Protein AF-A0A649UZ33-F1 (afdb_monomer_lite)

Radius of gyration: 24.78 Å; chains: 1; bounding box: 52×27×61 Å

Organism: NCBI:txid2666322

InterPro domains:
  IPR036724 Cobalamin-binding domain superfamily [SSF52242] (66-109)

Secondary structure (DSSP, 8-state):
-HHHHHHTTS---TT---HHHHHHHHHTT--HHHHHHHHHHHH----PPPPP--SHHHHH--SHHHHHHHHHHHHHHHHHHHHHSS---------TT----HHHHHHHH-

Foldseek 3Di:
DVLCVLLVVDPQPLPDDDVVSVVVCVVVVNDPVSNVVNVCVSNNDDDDDDDADADPVVVPQDDPVSVVVVVVVVVVQVVVCVVPVHGDDDDQDDDDPDPPCPVSSVVVRD

pLDDT: mean 84.5, std 11.86, range [48.91, 97.25]

Sequence (110 aa):
DNANKLLGLLPLPVNSFDLALLTNASRARCSLGEISNALESVWGRHNPSQELVSGAYKGEFTSKDAKTELSNINNLVDGFSKKTGRRPRIMVAKMGQDGHDRGAKVVATG

Structure (mmCIF, N/CA/C/O backbone):
data_AF-A0A649UZ33-F1
#
_entry.id   AF-A0A649UZ33-F1
#
loop_
_atom_site.group_PDB
_atom_site.id
_atom_site.type_symbol
_atom_site.label_atom_id
_atom_site.label_alt_id
_atom_site.label_comp_id
_atom_site.label_asym_id
_atom_site.label_entity_id
_atom_site.label_seq_id
_atom_site.pdbx_PDB_ins_code
_atom_site.Cartn_x
_atom_site.Cartn_y
_atom_site.Cartn_z
_atom_site.occupancy
_atom_site.B_iso_or_equiv
_atom_site.auth_seq_id
_atom_site.auth_comp_id
_atom_site.auth_asym_id
_atom_site.auth_atom_id
_atom_site.pdbx_PDB_model_num
ATOM 1 N N . ASP A 1 1 ? 12.535 -1.997 -27.846 1.00 55.91 1 ASP A N 1
ATOM 2 C CA . ASP A 1 1 ? 12.932 -1.022 -26.814 1.00 55.91 1 ASP A CA 1
ATOM 3 C C . ASP A 1 1 ? 14.309 -0.437 -27.027 1.00 55.91 1 ASP A C 1
ATOM 5 O O . ASP A 1 1 ? 15.307 -1.142 -26.928 1.00 55.91 1 ASP A O 1
ATOM 9 N N . ASN A 1 2 ? 14.362 0.863 -27.322 1.00 61.00 2 ASN A N 1
ATOM 10 C CA . ASN A 1 2 ? 15.612 1.616 -27.453 1.00 61.00 2 ASN A CA 1
ATOM 11 C C . ASN A 1 2 ? 16.380 1.695 -26.123 1.00 61.00 2 ASN A C 1
ATOM 13 O O . ASN A 1 2 ? 17.606 1.623 -26.137 1.00 61.00 2 ASN A O 1
ATOM 17 N N . ALA A 1 3 ? 15.675 1.735 -24.986 1.00 60.12 3 ALA A N 1
ATOM 18 C CA . ALA A 1 3 ? 16.287 1.666 -23.659 1.00 60.12 3 ALA A CA 1
ATOM 19 C C . ALA A 1 3 ? 17.030 0.339 -23.448 1.00 60.12 3 ALA A C 1
ATOM 21 O O . ALA A 1 3 ? 18.201 0.357 -23.096 1.00 60.12 3 ALA A O 1
ATOM 22 N N . ASN A 1 4 ? 16.417 -0.802 -23.784 1.00 61.44 4 ASN A N 1
ATOM 23 C CA . ASN A 1 4 ? 17.084 -2.108 -23.711 1.00 61.44 4 ASN A CA 1
ATOM 24 C C . ASN A 1 4 ? 18.236 -2.250 -24.719 1.00 61.44 4 ASN A C 1
ATOM 26 O O . ASN A 1 4 ? 19.171 -2.990 -24.460 1.00 61.44 4 ASN A O 1
ATOM 30 N N . LYS A 1 5 ? 18.229 -1.533 -25.850 1.00 63.06 5 LYS A N 1
ATOM 31 C CA . LYS A 1 5 ? 19.383 -1.510 -26.771 1.00 63.06 5 LYS A CA 1
ATOM 32 C C . LYS A 1 5 ? 20.554 -0.673 -26.243 1.00 63.06 5 LYS A C 1
ATOM 34 O O . LYS A 1 5 ? 21.699 -1.012 -26.515 1.00 63.06 5 LYS A O 1
ATOM 39 N N . LEU A 1 6 ? 20.273 0.407 -25.5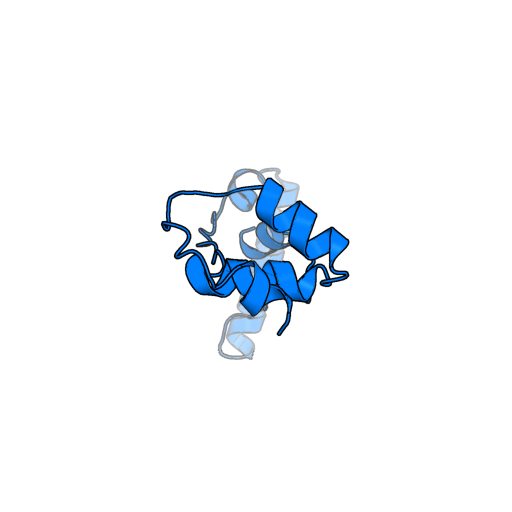11 1.00 62.81 6 LEU A N 1
ATOM 40 C CA . LEU A 1 6 ? 21.288 1.294 -24.927 1.00 62.81 6 LEU A CA 1
ATOM 41 C C . LEU A 1 6 ? 21.810 0.792 -23.575 1.00 62.81 6 LEU A C 1
ATOM 43 O O . LEU A 1 6 ? 22.974 1.010 -23.256 1.00 62.81 6 LEU A O 1
ATOM 47 N N . LEU A 1 7 ? 20.957 0.123 -22.798 1.00 62.56 7 LEU A N 1
ATOM 48 C CA . LEU A 1 7 ? 21.265 -0.415 -21.471 1.00 62.56 7 LEU A CA 1
ATOM 49 C C . LEU A 1 7 ? 21.613 -1.911 -21.509 1.00 62.56 7 LEU A C 1
ATOM 51 O O . LEU A 1 7 ? 22.410 -2.367 -20.703 1.00 62.56 7 LEU A O 1
ATOM 55 N N . GLY A 1 8 ? 21.062 -2.677 -22.455 1.00 55.16 8 GLY A N 1
ATOM 56 C CA . GLY A 1 8 ? 21.184 -4.140 -22.525 1.00 55.16 8 GLY A CA 1
ATOM 57 C C . GLY A 1 8 ? 22.367 -4.679 -23.333 1.00 55.16 8 GLY A C 1
ATOM 58 O O . GLY A 1 8 ? 22.402 -5.875 -23.607 1.00 55.16 8 GLY A O 1
ATOM 59 N N . LEU A 1 9 ? 23.335 -3.839 -23.719 1.00 48.91 9 LEU A N 1
ATOM 60 C CA . LEU A 1 9 ? 24.605 -4.292 -24.319 1.00 48.91 9 LEU A CA 1
ATOM 61 C C . LEU A 1 9 ? 25.764 -4.388 -23.318 1.00 48.91 9 LEU A C 1
ATOM 63 O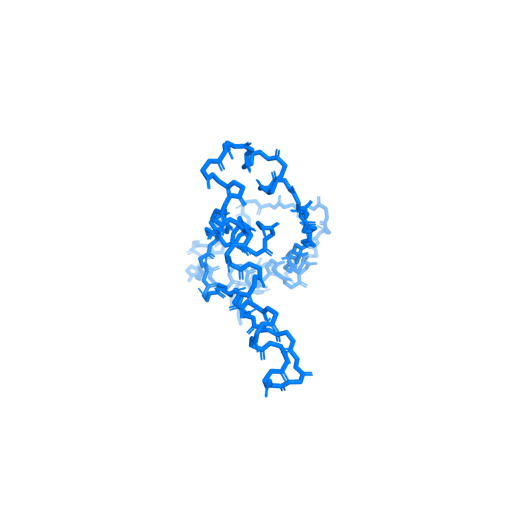 O . LEU A 1 9 ? 26.834 -4.878 -23.671 1.00 48.91 9 LEU A O 1
ATOM 67 N N . LEU A 1 10 ? 25.557 -3.979 -22.069 1.00 51.12 10 LEU A N 1
ATOM 68 C CA . LEU A 1 10 ? 26.491 -4.233 -20.981 1.00 51.12 10 LEU A CA 1
ATOM 69 C C . LEU A 1 10 ? 25.734 -5.029 -19.922 1.00 51.12 10 LEU A C 1
ATOM 71 O O . LEU A 1 10 ? 24.714 -4.537 -19.440 1.00 51.12 10 LEU A O 1
ATOM 75 N N . PRO A 1 11 ? 26.179 -6.245 -19.550 1.00 54.94 11 PRO A N 1
ATOM 76 C CA . PRO A 1 11 ? 25.676 -6.870 -18.343 1.00 54.94 11 PRO A CA 1
ATOM 77 C C . PRO A 1 11 ? 26.096 -5.944 -17.210 1.00 54.94 11 PRO A C 1
ATOM 79 O O . PRO A 1 11 ? 27.257 -5.963 -16.817 1.00 54.94 11 PRO A O 1
ATOM 82 N N . LEU A 1 12 ? 25.201 -5.067 -16.752 1.00 57.28 12 LEU A N 1
ATOM 83 C CA . LEU A 1 12 ? 25.451 -4.282 -15.556 1.00 57.28 12 LEU A CA 1
ATOM 84 C C . LEU A 1 12 ? 25.620 -5.305 -14.433 1.00 57.28 12 LEU A C 1
ATOM 86 O O . LEU A 1 12 ? 24.666 -6.042 -14.159 1.00 57.28 12 LEU A O 1
ATOM 90 N N . PRO A 1 13 ? 26.813 -5.435 -13.818 1.00 61.66 13 PRO A N 1
ATOM 91 C CA . PRO A 1 13 ? 26.915 -6.258 -12.635 1.00 61.66 13 PRO A CA 1
ATOM 92 C C . PRO A 1 13 ? 25.856 -5.796 -11.640 1.00 61.66 13 PRO A C 1
ATOM 94 O O . PRO A 1 13 ? 25.622 -4.597 -11.480 1.00 61.66 13 PRO A O 1
ATOM 97 N N . VAL A 1 14 ? 25.250 -6.751 -10.937 1.00 61.94 14 VAL A N 1
ATOM 98 C CA . VAL A 1 14 ? 24.201 -6.497 -9.932 1.00 61.94 14 VAL A CA 1
ATOM 99 C C . VAL A 1 14 ? 24.632 -5.438 -8.900 1.00 61.94 14 VAL A C 1
ATOM 101 O O . VAL A 1 14 ? 23.793 -4.784 -8.291 1.00 61.94 14 VAL A O 1
ATOM 104 N N . ASN A 1 15 ? 25.946 -5.220 -8.765 1.00 62.66 15 ASN A N 1
ATOM 105 C CA . ASN A 1 15 ? 26.585 -4.304 -7.827 1.00 62.66 15 ASN A CA 1
ATOM 106 C C . ASN A 1 15 ? 27.117 -2.999 -8.458 1.00 62.66 15 ASN A C 1
ATOM 108 O O . ASN A 1 15 ? 27.893 -2.301 -7.808 1.00 62.66 15 ASN A O 1
ATOM 112 N N . SER A 1 16 ? 26.767 -2.655 -9.703 1.00 68.44 16 SER A N 1
ATOM 113 C CA . SER A 1 16 ? 27.228 -1.412 -10.343 1.00 68.44 16 SER A CA 1
ATOM 114 C C . SER A 1 16 ? 26.089 -0.613 -10.969 1.00 68.44 16 SER A C 1
ATOM 116 O O . SER A 1 16 ? 25.307 -1.147 -11.753 1.00 68.44 16 SER A O 1
ATOM 118 N N . PHE A 1 17 ? 26.051 0.684 -10.674 1.00 79.38 17 PHE A N 1
ATOM 119 C CA . PHE A 1 17 ? 25.112 1.652 -11.233 1.00 79.38 17 PHE A CA 1
ATOM 120 C C . PHE A 1 17 ? 25.898 2.760 -11.940 1.00 79.38 17 PHE A C 1
ATOM 122 O O . PHE A 1 17 ? 26.787 3.354 -11.332 1.00 79.38 17 PHE A O 1
ATOM 129 N N . ASP A 1 18 ? 25.570 3.048 -13.202 1.00 83.06 18 ASP A N 1
ATOM 130 C CA . ASP A 1 18 ? 26.238 4.090 -13.989 1.00 83.06 18 ASP A CA 1
ATOM 131 C C . ASP A 1 18 ? 25.237 5.141 -14.494 1.00 83.06 18 ASP A C 1
ATOM 133 O O . ASP A 1 18 ? 24.388 4.887 -15.353 1.00 83.06 18 ASP A O 1
ATOM 137 N N . LEU A 1 19 ? 25.368 6.360 -13.970 1.00 87.44 19 LEU A N 1
ATOM 138 C CA . LEU A 1 19 ? 24.536 7.504 -14.335 1.00 87.44 19 LEU A CA 1
ATOM 139 C C . LEU A 1 19 ? 24.791 7.988 -15.776 1.00 87.44 19 LEU A C 1
ATOM 141 O O . LEU A 1 19 ? 23.894 8.564 -16.404 1.00 87.44 19 LEU A O 1
ATOM 145 N N . ALA A 1 20 ? 25.986 7.753 -16.329 1.00 87.44 20 ALA A N 1
ATOM 146 C CA . ALA A 1 20 ? 26.321 8.150 -17.694 1.00 87.44 20 ALA A CA 1
ATOM 147 C C . ALA A 1 20 ? 25.456 7.401 -18.721 1.00 87.44 20 ALA A C 1
ATOM 149 O O . ALA A 1 20 ? 24.954 8.009 -19.674 1.00 87.44 20 ALA A O 1
ATOM 150 N N . LEU A 1 21 ? 25.189 6.112 -18.485 1.00 85.50 21 LEU A N 1
ATOM 151 C CA . LEU A 1 21 ? 24.281 5.308 -19.307 1.00 85.50 21 LEU A CA 1
ATOM 152 C C . LEU A 1 21 ? 22.842 5.840 -19.266 1.00 85.50 21 LEU A C 1
ATOM 154 O O . LEU A 1 21 ? 22.205 5.976 -20.314 1.00 85.50 21 LEU A O 1
ATOM 158 N N . LEU A 1 22 ? 22.348 6.234 -18.089 1.00 88.38 22 LEU A N 1
ATOM 159 C CA . LEU A 1 22 ? 21.007 6.820 -17.944 1.00 88.38 22 LEU A CA 1
ATOM 160 C C . LEU A 1 22 ? 20.887 8.173 -18.658 1.00 88.38 22 LEU A C 1
ATOM 162 O O . LEU A 1 22 ? 19.867 8.472 -19.287 1.00 88.38 22 LEU A O 1
ATOM 166 N N . THR A 1 23 ? 21.950 8.978 -18.612 1.00 90.62 23 THR A N 1
ATOM 167 C CA . THR A 1 23 ? 22.021 10.267 -19.314 1.00 90.62 23 THR A CA 1
ATOM 168 C C . THR A 1 23 ? 21.979 10.070 -20.831 1.00 90.62 23 THR A C 1
ATOM 170 O O . THR A 1 23 ? 21.276 10.797 -21.536 1.00 90.62 23 THR A O 1
ATOM 173 N N . ASN A 1 24 ? 22.675 9.052 -21.348 1.00 90.25 24 ASN A N 1
ATOM 174 C CA . ASN A 1 24 ? 22.633 8.695 -22.767 1.00 90.25 24 ASN A CA 1
ATOM 175 C C . ASN A 1 24 ? 21.251 8.180 -23.195 1.00 90.25 24 ASN A C 1
ATOM 177 O O . ASN A 1 24 ? 20.748 8.608 -24.234 1.00 90.25 24 ASN A O 1
ATOM 181 N N . ALA A 1 25 ? 20.600 7.342 -22.382 1.00 89.25 25 ALA A N 1
ATOM 182 C CA . ALA A 1 25 ? 19.231 6.882 -22.631 1.00 89.25 25 ALA A CA 1
ATOM 183 C C . ALA A 1 25 ? 18.230 8.052 -22.670 1.00 89.25 25 ALA A C 1
ATOM 185 O O . ALA A 1 25 ? 17.398 8.141 -23.576 1.00 89.25 25 ALA A O 1
ATOM 186 N N . SER A 1 26 ? 18.378 9.007 -21.749 1.00 92.12 26 SER A N 1
ATOM 187 C CA . SER A 1 26 ? 17.571 10.232 -21.706 1.00 92.12 26 SER A CA 1
ATOM 188 C C . SER A 1 26 ? 17.805 11.111 -22.942 1.00 92.12 26 SER A C 1
ATOM 190 O O . SER A 1 26 ? 16.852 11.602 -23.551 1.00 92.12 26 SER A O 1
ATOM 192 N N . ARG A 1 27 ? 19.067 11.266 -23.381 1.00 93.25 27 ARG A N 1
ATOM 193 C CA . ARG A 1 27 ? 19.422 11.987 -24.621 1.00 93.25 27 ARG A CA 1
ATOM 194 C C . ARG A 1 27 ? 18.822 11.318 -25.859 1.00 93.25 27 ARG A C 1
ATOM 196 O O . ARG A 1 27 ? 18.380 12.013 -26.770 1.00 93.25 27 ARG A O 1
ATOM 203 N N . ALA A 1 28 ? 18.739 9.991 -25.860 1.00 94.06 28 ALA A N 1
ATOM 204 C CA . ALA A 1 28 ? 18.069 9.201 -26.889 1.00 94.06 28 ALA A CA 1
ATOM 205 C C . ALA A 1 28 ? 16.528 9.203 -26.779 1.00 94.06 28 ALA A C 1
ATOM 207 O O . ALA A 1 28 ? 15.874 8.410 -27.451 1.00 94.06 28 ALA A O 1
ATOM 208 N N . ARG A 1 29 ? 15.944 10.095 -25.960 1.00 93.31 29 ARG A N 1
ATOM 209 C CA . ARG A 1 29 ? 14.494 10.263 -25.758 1.00 93.31 29 ARG A CA 1
ATOM 210 C C . ARG A 1 29 ? 13.785 9.037 -25.171 1.00 93.31 29 ARG A C 1
ATOM 212 O O . ARG A 1 29 ? 12.576 8.913 -25.340 1.00 93.31 29 ARG A O 1
ATOM 219 N N . CYS A 1 30 ? 14.500 8.168 -24.454 1.00 93.06 30 CYS A N 1
ATOM 220 C CA . CYS A 1 30 ? 13.843 7.142 -23.643 1.00 93.06 30 CYS A CA 1
ATOM 221 C C . CYS A 1 30 ? 13.074 7.814 -22.495 1.00 93.06 30 CYS A C 1
ATOM 223 O O . CYS A 1 30 ? 13.567 8.752 -21.864 1.00 93.06 30 CYS A O 1
ATOM 225 N N . SER A 1 31 ? 11.862 7.340 -22.231 1.00 94.50 31 SER A N 1
ATOM 226 C CA . SER A 1 31 ? 11.023 7.794 -21.126 1.00 94.50 31 SER A CA 1
ATOM 227 C C . SER A 1 31 ? 11.546 7.302 -19.776 1.00 94.50 31 SER A C 1
ATOM 229 O O . SER A 1 31 ? 12.284 6.318 -19.687 1.00 94.50 31 SER A O 1
ATOM 231 N N . LEU A 1 32 ? 11.098 7.953 -18.698 1.00 93.81 32 LEU A N 1
ATOM 232 C CA . LEU A 1 32 ? 11.397 7.515 -17.333 1.00 93.81 32 LEU A CA 1
ATOM 233 C C . LEU A 1 32 ? 10.966 6.059 -17.102 1.00 93.81 32 LEU A C 1
ATOM 235 O O . LEU A 1 32 ? 11.724 5.291 -16.527 1.00 93.81 32 LEU A O 1
ATOM 239 N N . GLY A 1 33 ? 9.789 5.669 -17.602 1.00 92.62 33 GLY A N 1
ATOM 240 C CA . GLY A 1 33 ? 9.275 4.307 -17.461 1.00 92.62 33 GLY A CA 1
ATOM 241 C C . GLY A 1 33 ? 10.138 3.263 -18.169 1.00 92.62 33 GLY A C 1
ATOM 242 O O . GLY A 1 33 ? 10.437 2.232 -17.583 1.00 92.62 33 GLY A O 1
ATOM 243 N N . GLU A 1 34 ? 10.597 3.533 -19.394 1.00 91.06 34 GLU A N 1
ATOM 244 C CA . GLU A 1 34 ? 11.477 2.607 -20.125 1.00 91.06 34 GLU A CA 1
ATOM 245 C C . GLU A 1 34 ? 12.830 2.432 -19.430 1.00 91.06 34 GLU A C 1
ATOM 247 O O . GLU A 1 34 ? 13.332 1.314 -19.327 1.00 91.06 34 GLU A O 1
ATOM 252 N N . ILE A 1 35 ? 13.401 3.529 -18.923 1.00 91.19 35 ILE A N 1
ATOM 253 C CA . ILE A 1 35 ? 14.656 3.491 -18.171 1.00 91.19 35 ILE A CA 1
ATOM 254 C C . ILE A 1 35 ? 14.454 2.716 -16.861 1.00 91.19 35 ILE A C 1
ATOM 256 O O . ILE A 1 35 ? 15.216 1.797 -16.579 1.00 91.19 35 ILE A O 1
ATOM 260 N N . SER A 1 36 ? 13.410 3.027 -16.086 1.00 91.50 36 SER A N 1
ATOM 261 C CA . SER A 1 36 ? 13.098 2.324 -14.836 1.00 91.50 36 SER A CA 1
ATOM 262 C C . SER A 1 36 ? 12.826 0.833 -15.049 1.00 91.50 36 SER A C 1
ATOM 264 O O . SER A 1 36 ? 13.339 0.024 -14.283 1.00 91.50 36 SER A O 1
ATOM 266 N N . ASN A 1 37 ? 12.093 0.454 -16.099 1.00 89.62 37 ASN A N 1
ATOM 267 C CA . ASN A 1 37 ? 11.800 -0.948 -16.414 1.00 89.62 37 ASN A CA 1
ATOM 268 C C . ASN A 1 37 ? 13.066 -1.733 -16.793 1.00 89.62 37 ASN A C 1
ATOM 270 O O . ASN A 1 37 ? 13.214 -2.891 -16.405 1.00 89.62 37 ASN A O 1
ATOM 274 N N . ALA A 1 38 ? 13.995 -1.111 -17.525 1.00 88.12 38 ALA A N 1
ATOM 275 C CA . ALA A 1 38 ? 15.271 -1.739 -17.858 1.00 88.12 38 ALA A CA 1
ATOM 276 C C . ALA A 1 38 ? 16.101 -2.028 -16.594 1.00 88.12 38 ALA A C 1
ATOM 278 O O . ALA A 1 38 ? 16.643 -3.122 -16.452 1.00 88.12 38 ALA A O 1
ATOM 279 N N . LEU A 1 39 ? 16.139 -1.090 -15.642 1.00 88.00 39 LEU A N 1
ATOM 280 C CA . LEU A 1 39 ? 16.802 -1.282 -14.346 1.00 88.00 39 LEU A CA 1
ATOM 281 C C . LEU A 1 39 ? 16.085 -2.338 -13.481 1.00 88.00 39 LEU A C 1
ATOM 283 O O . LEU A 1 39 ? 16.728 -3.186 -12.862 1.00 88.00 39 LEU A O 1
ATOM 287 N N . GLU A 1 40 ? 14.751 -2.331 -13.482 1.00 88.44 40 GLU A N 1
ATOM 288 C CA . GLU A 1 40 ? 13.920 -3.312 -12.776 1.00 88.44 40 GLU A CA 1
ATOM 289 C C . GLU A 1 40 ? 14.174 -4.749 -13.257 1.00 88.44 40 GLU A C 1
ATOM 291 O O . GLU A 1 40 ? 14.123 -5.672 -12.449 1.00 88.44 40 GLU A O 1
ATOM 296 N N . SER A 1 41 ? 14.517 -4.956 -14.532 1.00 86.06 41 SER A N 1
ATOM 297 C CA . SER A 1 41 ? 14.816 -6.296 -15.062 1.00 86.06 41 SER A CA 1
ATOM 298 C C . SER A 1 41 ? 16.044 -6.968 -14.426 1.00 86.06 41 SER A C 1
ATOM 300 O O . SER A 1 41 ? 16.133 -8.194 -14.430 1.00 86.06 41 SER A O 1
ATOM 302 N N . VAL A 1 42 ? 16.968 -6.181 -13.859 1.00 85.62 42 VAL A N 1
ATOM 303 C CA . VAL A 1 42 ? 18.199 -6.672 -13.218 1.00 85.62 42 VAL A CA 1
ATOM 304 C C . VAL A 1 42 ? 18.065 -6.703 -11.694 1.00 85.62 42 VAL A C 1
ATOM 306 O O . VAL A 1 42 ? 18.479 -7.676 -11.067 1.00 85.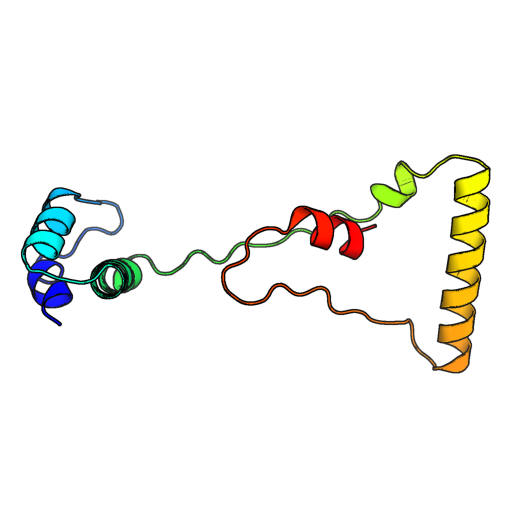62 42 VAL A O 1
ATOM 309 N N . TRP A 1 43 ? 17.483 -5.661 -11.087 1.00 87.00 43 TRP A N 1
ATOM 310 C CA . TRP A 1 43 ? 17.411 -5.521 -9.622 1.00 87.00 43 TRP A CA 1
ATOM 311 C C . TRP A 1 43 ? 16.064 -5.906 -8.999 1.00 87.00 43 TRP A C 1
ATOM 313 O O . TRP A 1 43 ? 15.998 -6.160 -7.796 1.00 87.00 43 TRP A O 1
ATOM 323 N N . GLY A 1 44 ? 14.990 -5.948 -9.786 1.00 89.06 44 GLY A N 1
ATOM 324 C CA . GLY A 1 44 ? 13.624 -6.119 -9.295 1.00 89.06 44 GLY A CA 1
ATOM 325 C C . GLY A 1 44 ? 13.083 -4.901 -8.534 1.00 89.06 44 GLY A C 1
ATOM 326 O O . GLY A 1 44 ? 13.693 -3.830 -8.493 1.00 89.06 44 GLY A O 1
ATOM 327 N N . ARG A 1 45 ? 11.904 -5.064 -7.916 1.00 92.38 45 ARG A N 1
ATOM 328 C CA . ARG A 1 45 ? 11.291 -4.062 -7.027 1.00 92.38 45 ARG A CA 1
ATOM 329 C C . ARG A 1 45 ? 11.414 -4.478 -5.573 1.00 92.38 45 ARG A C 1
ATOM 331 O O . ARG A 1 45 ? 11.146 -5.624 -5.219 1.00 92.38 45 ARG A O 1
ATOM 338 N N . HIS A 1 46 ? 11.742 -3.514 -4.719 1.00 92.88 46 HIS A N 1
ATOM 339 C CA . HIS A 1 46 ? 11.716 -3.734 -3.283 1.00 92.88 46 HIS A CA 1
ATOM 340 C C . HIS A 1 46 ? 10.280 -3.983 -2.800 1.00 92.88 46 HIS A C 1
ATOM 342 O O . HIS A 1 46 ? 9.385 -3.181 -3.066 1.00 92.88 46 HIS A O 1
ATOM 348 N N . ASN A 1 47 ? 10.083 -5.076 -2.061 1.00 88.00 47 ASN A N 1
ATOM 349 C CA . ASN A 1 47 ? 8.840 -5.368 -1.361 1.00 88.00 47 ASN A CA 1
ATOM 350 C C . ASN A 1 47 ? 9.081 -5.260 0.156 1.00 88.00 47 ASN A C 1
ATOM 352 O O . ASN A 1 47 ? 9.787 -6.110 0.707 1.00 88.00 47 ASN A O 1
ATOM 356 N N . PRO A 1 48 ? 8.551 -4.229 0.834 1.00 86.12 48 PRO A N 1
ATOM 357 C CA . PRO A 1 48 ? 8.810 -4.019 2.252 1.00 86.12 48 PRO A CA 1
ATOM 358 C C . PRO A 1 48 ? 8.085 -5.060 3.117 1.00 86.12 48 PRO A C 1
ATOM 360 O O . PRO A 1 48 ? 6.879 -5.266 2.986 1.00 86.12 48 PRO A O 1
ATOM 363 N N . SER A 1 49 ? 8.801 -5.677 4.060 1.00 83.69 49 SER A N 1
ATOM 364 C CA . SER A 1 49 ? 8.187 -6.456 5.140 1.00 83.69 49 SER A CA 1
ATOM 365 C C . SER A 1 49 ? 7.585 -5.511 6.181 1.00 83.69 49 SER A C 1
ATOM 367 O O . SER A 1 49 ? 8.277 -4.619 6.673 1.00 83.69 49 SER A O 1
ATOM 369 N N . GLN A 1 50 ? 6.310 -5.691 6.533 1.00 78.81 50 GLN A N 1
ATOM 370 C CA . GLN A 1 50 ? 5.653 -4.868 7.551 1.00 78.81 50 GLN A CA 1
ATOM 371 C C . GLN A 1 50 ? 5.548 -5.615 8.881 1.00 78.81 50 GLN A C 1
ATOM 373 O O . GLN A 1 50 ? 4.901 -6.657 8.958 1.00 78.81 50 GLN A O 1
ATOM 378 N N . GLU A 1 51 ? 6.141 -5.052 9.933 1.00 79.50 51 GLU A N 1
ATOM 379 C CA . GLU A 1 51 ? 5.915 -5.473 11.317 1.00 79.50 51 GLU A CA 1
ATOM 380 C C . GLU A 1 51 ? 4.857 -4.568 11.963 1.00 79.50 51 GLU A C 1
ATOM 382 O O . GLU A 1 51 ? 4.938 -3.339 11.895 1.00 79.50 51 GLU A O 1
ATOM 387 N N . LEU A 1 52 ? 3.833 -5.173 12.570 1.00 76.19 52 LEU A N 1
ATOM 388 C CA . LEU A 1 52 ? 2.742 -4.454 13.229 1.00 76.19 52 LEU A CA 1
ATOM 389 C C . LEU A 1 52 ? 3.047 -4.299 14.724 1.00 76.19 52 LEU A C 1
ATOM 391 O O . LEU A 1 52 ? 3.163 -5.285 15.450 1.00 76.19 52 LEU A O 1
ATOM 395 N N . VAL A 1 53 ? 3.131 -3.054 15.198 1.00 77.19 53 VAL A N 1
ATOM 396 C CA . VAL A 1 53 ? 3.362 -2.733 16.616 1.00 77.19 53 VAL A CA 1
ATOM 397 C C . VAL A 1 53 ? 2.039 -2.725 17.376 1.00 77.19 53 VAL A C 1
ATOM 399 O O . VAL A 1 53 ? 1.332 -1.726 17.350 1.00 77.19 53 VAL A O 1
ATOM 402 N N . SER A 1 54 ? 1.702 -3.809 18.074 1.00 78.25 54 SER A N 1
ATOM 403 C CA . SER A 1 54 ? 0.444 -3.923 18.829 1.00 78.25 54 SER A CA 1
ATOM 404 C C . SER A 1 54 ? 0.518 -3.288 20.222 1.00 78.25 54 SER A C 1
ATOM 406 O O . SER A 1 54 ? 1.477 -3.499 20.960 1.00 78.25 54 SER A O 1
ATOM 408 N N . GLY A 1 55 ? -0.550 -2.598 20.635 1.00 77.25 55 GLY A N 1
ATOM 409 C CA . GLY A 1 55 ? -0.800 -2.252 22.042 1.00 77.25 55 GLY A CA 1
ATOM 410 C C . GLY A 1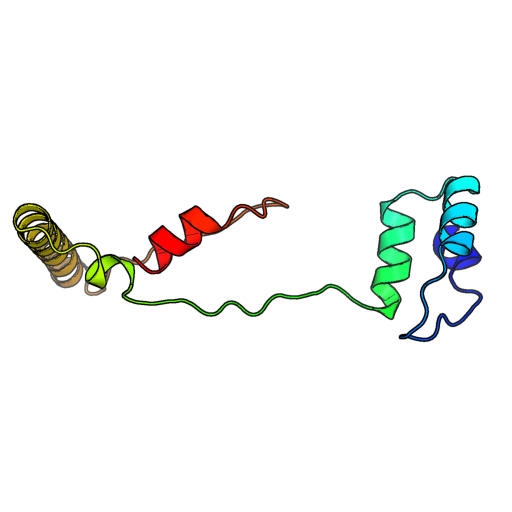 55 ? -0.132 -0.975 22.557 1.00 77.25 55 GLY A C 1
ATOM 411 O O . GLY A 1 55 ? -0.409 -0.577 23.688 1.00 77.25 55 GLY A O 1
ATOM 412 N N . ALA A 1 56 ? 0.676 -0.297 21.737 1.00 82.44 56 ALA A N 1
ATOM 413 C CA . ALA A 1 56 ? 1.286 0.984 22.097 1.00 82.44 56 ALA A CA 1
ATOM 414 C C . ALA A 1 56 ? 0.228 2.062 22.399 1.00 82.44 56 ALA A C 1
ATOM 416 O O . ALA A 1 56 ? 0.328 2.767 23.398 1.00 82.44 56 ALA A O 1
ATOM 417 N N . TYR A 1 57 ? -0.834 2.140 21.590 1.00 85.12 57 TYR A N 1
ATOM 418 C CA . TYR A 1 57 ? -1.908 3.117 21.790 1.00 85.12 57 TYR A CA 1
ATOM 419 C C . TYR A 1 57 ? -2.661 2.883 23.104 1.00 85.12 57 TYR A C 1
ATOM 421 O O . TYR A 1 57 ? -2.774 3.794 23.920 1.00 85.12 57 TYR A O 1
ATOM 429 N N . LYS A 1 58 ? -3.094 1.642 23.369 1.00 81.50 58 LYS A N 1
ATOM 430 C CA . LYS A 1 58 ? -3.722 1.266 24.646 1.00 81.50 58 LYS A CA 1
ATOM 431 C C . LYS A 1 58 ? -2.818 1.537 25.856 1.00 81.50 58 LYS A C 1
ATOM 433 O O . LYS A 1 58 ? -3.329 1.869 26.923 1.00 81.50 58 LYS A O 1
ATOM 438 N N . GLY A 1 59 ? -1.503 1.362 25.705 1.00 81.06 59 GLY A N 1
ATOM 439 C CA . GLY A 1 59 ? -0.515 1.621 26.754 1.00 81.06 59 GLY A CA 1
ATOM 440 C C . GLY A 1 59 ? -0.392 3.099 27.127 1.00 81.06 59 GLY A C 1
ATOM 441 O O . GLY A 1 59 ? -0.255 3.409 28.305 1.00 81.06 59 GLY A O 1
ATOM 442 N N . GLU A 1 60 ? -0.505 3.999 26.150 1.00 84.56 60 GLU A N 1
ATOM 443 C CA . GLU A 1 60 ? -0.439 5.454 26.360 1.00 84.56 60 GLU A CA 1
ATOM 444 C C . GLU A 1 60 ? -1.799 6.067 26.748 1.00 84.56 60 GLU A C 1
ATOM 446 O O . GLU A 1 60 ? -1.875 7.061 27.474 1.00 84.56 60 GLU A O 1
ATOM 451 N N . PHE A 1 61 ? -2.909 5.453 26.326 1.00 82.19 61 PHE A N 1
ATOM 452 C CA . PHE A 1 61 ? -4.271 5.954 26.543 1.00 82.19 61 PHE A CA 1
ATOM 453 C C . PHE A 1 61 ? -4.801 5.645 27.962 1.00 82.19 61 PHE A C 1
ATOM 455 O O . PHE A 1 61 ? -5.671 4.797 28.167 1.00 82.19 61 PHE A O 1
ATOM 462 N N . THR A 1 62 ? -4.244 6.317 28.979 1.00 81.62 62 THR A N 1
ATOM 463 C CA . THR A 1 62 ? -4.367 5.910 30.399 1.00 81.62 62 THR A CA 1
ATOM 464 C C . THR A 1 62 ? -5.235 6.795 31.300 1.00 81.62 62 THR A C 1
ATOM 466 O O . THR A 1 62 ? -5.448 6.432 32.466 1.00 81.62 62 THR A O 1
ATOM 469 N N . SER A 1 63 ? -5.765 7.922 30.809 1.00 83.62 63 SER A N 1
ATOM 470 C CA . SER A 1 63 ? -6.599 8.825 31.620 1.00 83.62 63 SER A CA 1
ATOM 471 C C . SER A 1 63 ? -7.888 8.140 32.122 1.00 83.62 63 SER A C 1
ATOM 473 O O . SER A 1 63 ? -8.332 7.118 31.591 1.00 83.62 63 SER A O 1
ATOM 475 N N . LYS A 1 64 ? -8.498 8.656 33.201 1.00 76.44 64 LYS A N 1
ATOM 476 C CA . LYS A 1 64 ? -9.724 8.053 33.770 1.00 76.44 64 LYS A CA 1
ATOM 477 C C . LYS A 1 64 ? -10.891 8.076 32.776 1.00 76.44 64 LYS A C 1
ATOM 479 O O . LYS A 1 64 ? -11.613 7.084 32.664 1.00 76.44 64 LYS A O 1
ATOM 484 N N . ASP A 1 65 ? -11.019 9.165 32.026 1.00 81.75 65 ASP A N 1
ATOM 485 C CA . ASP A 1 65 ? -12.032 9.309 30.979 1.00 81.75 65 ASP A CA 1
ATOM 486 C C . ASP A 1 65 ? -11.753 8.339 29.820 1.00 81.75 65 ASP A C 1
ATOM 488 O O . ASP A 1 65 ? -12.644 7.594 29.411 1.00 81.75 65 ASP A O 1
ATOM 492 N N . ALA A 1 66 ? -10.484 8.225 29.408 1.00 80.06 66 ALA A N 1
ATOM 493 C CA . ALA A 1 66 ? -10.022 7.280 28.391 1.00 80.06 66 ALA A CA 1
ATOM 494 C C . ALA A 1 66 ? -10.352 5.816 28.728 1.00 80.06 66 ALA A C 1
ATOM 496 O O . ALA A 1 66 ? -10.810 5.062 27.870 1.00 80.06 66 ALA A O 1
ATOM 497 N N . LYS A 1 67 ? -10.170 5.392 29.985 1.00 82.25 67 LYS A N 1
ATOM 498 C CA . LYS A 1 67 ? -10.507 4.020 30.413 1.00 82.25 67 LYS A CA 1
ATOM 499 C C . LYS A 1 67 ? -12.001 3.725 30.306 1.00 82.25 67 LYS A C 1
ATOM 501 O O . LYS A 1 67 ? -12.381 2.616 29.928 1.00 82.25 67 LYS A O 1
ATOM 506 N N . THR A 1 68 ? -12.833 4.703 30.649 1.00 88.12 68 THR A N 1
ATOM 507 C CA . THR A 1 68 ? -14.293 4.570 30.585 1.00 88.12 68 THR A CA 1
ATOM 508 C C . THR A 1 68 ? -14.751 4.466 29.132 1.00 88.12 68 THR A C 1
ATOM 510 O O . THR A 1 68 ? -15.524 3.572 28.788 1.00 88.12 68 THR A O 1
ATOM 513 N N . GLU A 1 69 ? -14.203 5.310 28.258 1.00 88.50 69 GLU A N 1
ATOM 514 C CA . GLU A 1 69 ? -14.466 5.277 26.819 1.00 88.50 69 GLU A CA 1
ATOM 515 C C . GLU A 1 69 ? -14.038 3.944 26.185 1.00 88.50 69 GL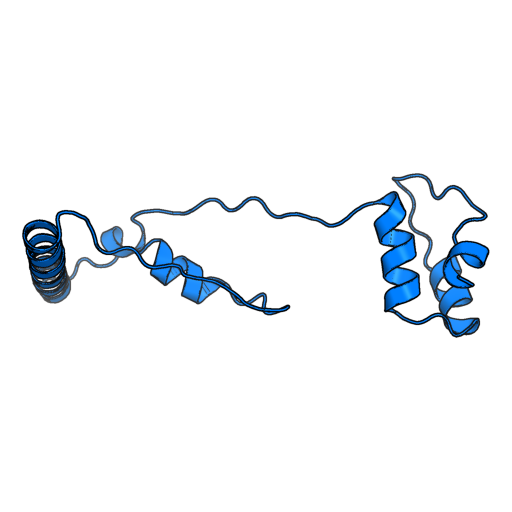U A C 1
ATOM 517 O O . GLU A 1 69 ? -14.837 3.292 25.508 1.00 88.50 69 GLU A O 1
ATOM 522 N N . LEU A 1 70 ? -12.823 3.470 26.483 1.00 87.00 70 LEU A N 1
ATOM 523 C CA . LEU A 1 70 ? -12.312 2.201 25.959 1.00 87.00 70 LEU A CA 1
ATOM 524 C C . LEU A 1 70 ? -13.180 1.010 26.402 1.00 87.00 70 LEU A C 1
ATOM 526 O O . LEU A 1 70 ? -13.429 0.090 25.623 1.00 87.00 70 LEU A O 1
ATOM 530 N N . SER A 1 71 ? -13.662 1.019 27.648 1.00 89.06 71 SER A N 1
ATOM 531 C CA . SER A 1 71 ? -14.580 -0.001 28.171 1.00 89.06 71 SER A CA 1
ATOM 532 C C . SER A 1 71 ? -15.903 -0.022 27.397 1.00 89.06 71 SER A C 1
ATOM 534 O O . SER A 1 71 ? -16.363 -1.084 26.972 1.00 89.06 71 SER A O 1
ATOM 536 N N . ASN A 1 72 ? -16.476 1.155 27.130 1.00 92.88 72 ASN A N 1
ATOM 537 C CA . ASN A 1 72 ? -17.712 1.282 26.358 1.00 92.88 72 ASN A CA 1
ATOM 538 C C . ASN A 1 72 ? -17.551 0.743 24.928 1.00 92.88 72 ASN A C 1
ATOM 540 O O . ASN A 1 72 ? -18.404 -0.010 24.457 1.00 92.88 72 ASN A O 1
ATOM 544 N N . ILE A 1 73 ? -16.441 1.067 24.258 1.00 92.00 73 ILE A N 1
ATOM 545 C CA . ILE A 1 73 ? -16.144 0.572 22.906 1.00 92.00 73 ILE A CA 1
ATOM 546 C C . ILE A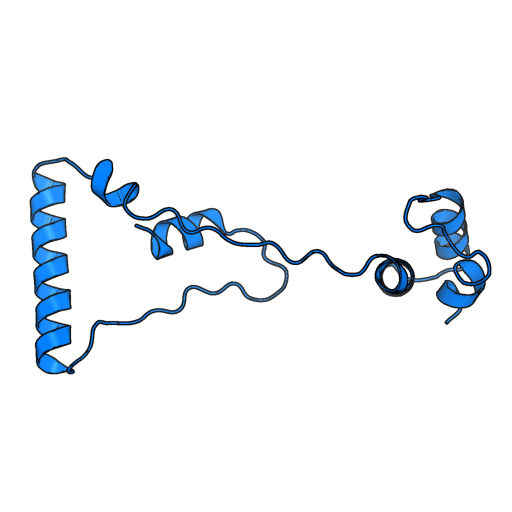 1 73 ? -15.988 -0.954 22.906 1.00 92.00 73 ILE A C 1
ATOM 548 O O . ILE A 1 73 ? -16.568 -1.627 22.052 1.00 92.00 73 ILE A O 1
ATOM 552 N N . ASN A 1 74 ? -15.271 -1.524 23.880 1.00 91.50 74 ASN A N 1
ATOM 553 C CA . ASN A 1 74 ? -15.126 -2.978 23.995 1.00 91.50 74 ASN A CA 1
ATOM 554 C C . ASN A 1 74 ? -16.486 -3.674 24.167 1.00 91.50 74 ASN A C 1
ATOM 556 O O . ASN A 1 74 ? -16.760 -4.653 23.474 1.00 91.50 74 ASN A O 1
ATOM 560 N N . ASN A 1 75 ? -17.377 -3.124 24.998 1.00 95.25 75 ASN A N 1
ATOM 561 C CA . ASN A 1 75 ? -18.728 -3.662 25.179 1.00 95.25 75 ASN A CA 1
ATOM 562 C C . ASN A 1 75 ? -19.543 -3.661 23.873 1.00 95.25 75 ASN A C 1
ATOM 564 O O . ASN A 1 75 ? -20.274 -4.616 23.598 1.00 95.25 75 ASN A O 1
ATOM 568 N N . LEU A 1 76 ? -19.401 -2.624 23.039 1.00 95.50 76 LEU A N 1
ATOM 569 C CA . LEU A 1 76 ? -20.045 -2.559 21.721 1.00 95.50 76 LEU A CA 1
ATOM 570 C C . LEU A 1 76 ? -19.496 -3.626 20.764 1.00 95.50 76 LEU A C 1
ATOM 572 O O . LEU A 1 76 ? -20.269 -4.307 20.084 1.00 95.50 76 LEU A O 1
ATOM 576 N N . VAL A 1 77 ? -18.173 -3.803 20.731 1.00 95.12 77 VAL A N 1
ATOM 577 C CA . VAL A 1 77 ? -17.503 -4.820 19.905 1.00 95.12 77 VAL A CA 1
ATOM 578 C C . VAL A 1 77 ? -17.909 -6.235 20.329 1.00 95.12 77 VAL A C 1
ATOM 580 O O . VAL A 1 77 ? -18.171 -7.091 19.476 1.00 95.12 77 VAL A O 1
ATOM 583 N N . ASP A 1 78 ? -18.025 -6.482 21.631 1.00 95.81 78 ASP A N 1
ATOM 584 C CA . ASP A 1 78 ? -18.474 -7.765 22.171 1.00 95.81 78 ASP A CA 1
ATOM 585 C C . ASP A 1 78 ? -19.954 -8.014 21.874 1.00 95.81 78 ASP A C 1
ATOM 587 O O . ASP A 1 78 ? -20.329 -9.119 21.475 1.00 95.81 78 ASP A O 1
ATOM 591 N N . GLY A 1 79 ? -20.798 -6.985 21.991 1.00 97.19 79 GLY A N 1
ATOM 592 C CA . GLY A 1 79 ? -22.204 -7.046 21.594 1.00 97.19 79 GLY A CA 1
ATOM 593 C C . GLY A 1 79 ? -22.371 -7.401 20.114 1.00 97.19 79 GLY A C 1
ATOM 594 O O . GLY A 1 79 ? -23.142 -8.301 19.771 1.00 97.19 79 GLY A O 1
ATOM 595 N N . PHE A 1 80 ? -21.592 -6.765 19.233 1.00 97.25 80 PHE A N 1
ATOM 596 C CA . PHE A 1 80 ? -21.550 -7.106 17.809 1.00 97.25 80 PHE A CA 1
ATOM 597 C C . PHE A 1 80 ? -21.119 -8.558 17.588 1.00 97.25 80 PHE A C 1
ATOM 599 O O . PHE A 1 80 ? -21.731 -9.279 16.795 1.00 97.25 80 PHE A O 1
ATOM 606 N N . SER A 1 81 ? -20.089 -9.001 18.308 1.00 96.31 81 SER A N 1
ATOM 607 C CA . SER A 1 81 ? -19.541 -10.349 18.163 1.00 96.31 81 SER A CA 1
ATOM 608 C C . SER A 1 81 ? -20.539 -11.420 18.585 1.00 96.31 81 SER A C 1
ATOM 610 O O . SER A 1 81 ? -20.734 -12.390 17.856 1.00 96.31 81 SER A O 1
ATOM 612 N N . LYS A 1 82 ? -21.242 -11.210 19.704 1.00 96.81 82 LYS A N 1
ATOM 613 C CA . LYS A 1 82 ? -22.321 -12.096 20.168 1.00 96.81 82 LYS A CA 1
ATOM 614 C C . LYS A 1 82 ? -23.479 -12.154 19.172 1.00 96.81 82 LYS A C 1
ATOM 616 O O . LYS A 1 82 ? -24.031 -13.223 18.945 1.00 96.81 82 LYS A O 1
ATOM 621 N N . LYS A 1 83 ? -23.825 -11.022 18.551 1.00 96.88 83 LYS A N 1
ATOM 622 C CA . LYS A 1 83 ? -24.927 -10.933 17.581 1.00 96.88 83 LYS A CA 1
ATOM 623 C C . LYS A 1 83 ? -24.598 -11.565 16.225 1.00 96.88 83 LYS A C 1
ATOM 625 O O . LYS A 1 83 ? -25.487 -12.105 15.579 1.00 96.88 83 LYS A O 1
ATOM 630 N N . THR A 1 84 ? -23.350 -11.462 15.768 1.00 94.94 84 THR A N 1
ATOM 631 C CA . THR A 1 84 ? -22.945 -11.850 14.401 1.00 94.94 84 THR A CA 1
ATOM 632 C C . THR A 1 84 ? -22.081 -13.110 14.336 1.00 94.94 84 THR A C 1
ATOM 634 O O . THR A 1 84 ? -21.744 -13.562 13.244 1.00 94.94 84 THR A O 1
ATOM 637 N N . GLY A 1 85 ? -21.702 -13.673 15.488 1.00 96.62 85 GLY A N 1
ATOM 638 C CA . GLY A 1 85 ? -20.858 -14.866 15.594 1.00 96.62 85 GLY A CA 1
ATOM 639 C C . GLY A 1 85 ? -19.373 -14.624 15.299 1.00 96.62 85 GLY A C 1
ATOM 640 O O . GLY A 1 85 ? -18.605 -15.579 15.215 1.00 96.62 85 GLY A O 1
ATOM 641 N N . ARG A 1 86 ? -18.941 -13.368 15.116 1.00 95.75 86 ARG A N 1
ATOM 642 C CA . ARG A 1 86 ? -17.544 -13.020 14.810 1.00 95.75 86 ARG A CA 1
ATOM 643 C C . ARG A 1 86 ? -17.187 -11.600 15.232 1.00 95.75 86 ARG A C 1
ATOM 645 O O . ARG A 1 86 ? -18.033 -10.714 15.236 1.00 95.75 86 ARG A O 1
ATOM 652 N N . ARG A 1 87 ? -15.897 -11.349 15.466 1.00 95.44 87 ARG A N 1
ATOM 653 C CA . ARG A 1 87 ? -15.388 -9.983 15.670 1.00 95.44 87 ARG A CA 1
ATOM 654 C C . ARG A 1 87 ? -15.586 -9.125 14.407 1.00 95.44 87 ARG A C 1
ATOM 656 O O . ARG A 1 87 ? -15.556 -9.665 13.288 1.00 95.44 87 ARG A O 1
ATOM 663 N N . PRO A 1 88 ? -15.780 -7.802 14.549 1.00 95.25 88 PRO A N 1
ATOM 664 C CA . PRO A 1 88 ? -15.724 -6.894 13.410 1.00 95.25 88 PRO A CA 1
ATOM 665 C C . PRO A 1 88 ? -14.336 -6.981 12.760 1.00 95.25 88 PRO A C 1
ATOM 667 O O . PRO A 1 88 ? -13.326 -7.123 13.445 1.00 95.25 88 PRO A O 1
ATOM 670 N N . ARG A 1 89 ? -14.292 -6.944 11.427 1.00 94.88 89 ARG A N 1
ATOM 671 C CA . ARG A 1 89 ? -13.053 -6.971 10.642 1.00 94.88 89 ARG A CA 1
ATOM 672 C C . ARG A 1 89 ? -13.053 -5.766 9.719 1.00 94.88 89 ARG A C 1
ATOM 674 O O . ARG A 1 89 ? -14.047 -5.541 9.033 1.00 94.88 89 ARG A O 1
ATOM 681 N N . ILE A 1 90 ? -11.950 -5.030 9.711 1.00 94.56 90 ILE A N 1
ATOM 682 C CA . ILE A 1 90 ? -11.732 -3.871 8.847 1.00 94.56 90 ILE A CA 1
ATOM 683 C C . ILE A 1 90 ? -10.448 -4.087 8.048 1.00 94.56 90 ILE A C 1
ATOM 685 O O . ILE A 1 90 ? -9.482 -4.642 8.568 1.00 94.56 90 ILE A O 1
ATOM 689 N N . MET A 1 91 ? -10.448 -3.673 6.782 1.00 93.62 91 MET A N 1
ATOM 690 C CA . MET A 1 91 ? -9.257 -3.660 5.936 1.00 93.62 91 MET A CA 1
ATOM 691 C C . MET A 1 91 ? -8.790 -2.215 5.802 1.00 93.62 91 MET A C 1
ATOM 693 O O . MET A 1 91 ? -9.481 -1.392 5.205 1.00 93.62 91 MET A O 1
ATOM 697 N N . VAL A 1 92 ? -7.625 -1.912 6.367 1.00 92.44 92 VAL A N 1
ATOM 698 C CA . VAL A 1 92 ? -6.964 -0.618 6.188 1.00 92.44 92 VAL A CA 1
ATOM 699 C C . VAL A 1 92 ? -6.007 -0.762 5.009 1.00 92.44 92 VAL A C 1
ATOM 701 O O . VAL A 1 92 ? -5.026 -1.495 5.098 1.00 92.44 92 VAL A O 1
ATOM 704 N N . ALA A 1 93 ? -6.319 -0.114 3.888 1.00 92.44 93 ALA A N 1
ATOM 705 C CA . ALA A 1 93 ? -5.576 -0.257 2.638 1.00 92.44 93 ALA A CA 1
ATOM 706 C C . ALA A 1 93 ? -5.144 1.099 2.067 1.00 92.44 93 ALA A C 1
ATOM 708 O O . ALA A 1 93 ? -5.810 2.117 2.266 1.00 92.44 93 ALA A O 1
ATOM 709 N N . LYS A 1 94 ? -4.034 1.092 1.322 1.00 91.12 94 LYS A N 1
ATOM 710 C CA . LYS A 1 94 ? -3.563 2.210 0.497 1.00 91.12 94 LYS A CA 1
ATOM 711 C C . LYS A 1 94 ? -3.775 1.856 -0.970 1.00 91.12 94 LYS A C 1
ATOM 713 O O . LYS A 1 94 ? -3.606 0.702 -1.357 1.00 91.12 94 LYS A O 1
ATOM 718 N N . MET A 1 95 ? -4.154 2.842 -1.773 1.00 93.75 95 MET A N 1
ATOM 719 C CA . MET A 1 95 ? -4.372 2.671 -3.207 1.00 93.75 95 MET A CA 1
ATOM 720 C C . MET A 1 95 ? -3.390 3.540 -3.986 1.00 93.75 95 MET A C 1
ATOM 722 O O . MET A 1 95 ? -3.105 4.673 -3.600 1.00 93.75 95 MET A O 1
ATOM 726 N N . GLY A 1 96 ? -2.896 3.015 -5.105 1.00 94.19 96 GLY A N 1
ATOM 727 C CA . GLY A 1 96 ? -1.956 3.730 -5.962 1.00 94.19 96 GLY A CA 1
ATOM 728 C C . GLY A 1 96 ? -0.569 3.886 -5.333 1.00 94.19 96 GLY A C 1
ATOM 729 O O . GLY A 1 96 ? -0.090 3.001 -4.634 1.00 94.19 96 GLY A O 1
ATOM 730 N N . GLN A 1 97 ? 0.084 5.010 -5.626 1.00 93.31 97 GLN A N 1
ATOM 731 C CA . GLN A 1 97 ? 1.463 5.311 -5.211 1.00 93.31 97 GLN A CA 1
ATOM 732 C C . GLN A 1 97 ? 1.552 6.022 -3.848 1.00 93.31 97 GLN A C 1
ATOM 734 O O . GLN A 1 97 ? 2.610 6.521 -3.473 1.00 93.31 97 GLN A O 1
ATOM 739 N N . ASP A 1 98 ? 0.441 6.131 -3.117 1.00 92.81 98 ASP A N 1
ATOM 740 C CA . ASP A 1 98 ? 0.395 6.890 -1.871 1.00 92.81 98 ASP A CA 1
ATOM 741 C C . ASP A 1 98 ? 1.121 6.161 -0.728 1.00 92.81 98 ASP A C 1
ATOM 743 O O . ASP A 1 98 ? 0.615 5.190 -0.160 1.00 92.81 98 ASP A O 1
ATOM 747 N N . GLY A 1 99 ? 2.301 6.675 -0.375 1.00 89.69 99 GLY A N 1
ATOM 748 C CA . GLY A 1 99 ? 3.155 6.152 0.691 1.00 89.69 99 GLY A CA 1
ATOM 749 C C . GLY A 1 99 ? 2.826 6.649 2.104 1.00 89.69 99 GLY A C 1
ATOM 750 O O . GLY A 1 99 ? 3.500 6.244 3.047 1.00 89.69 99 GLY A O 1
ATOM 751 N N . HIS A 1 100 ? 1.825 7.518 2.300 1.00 92.00 100 HIS A N 1
ATOM 752 C CA . HIS A 1 100 ? 1.498 8.028 3.638 1.00 92.00 100 HIS A CA 1
ATOM 753 C C . HIS A 1 100 ? 0.816 6.950 4.492 1.00 92.00 100 HIS A C 1
ATOM 755 O O . HIS A 1 100 ? -0.407 6.791 4.453 1.00 92.00 100 HIS A O 1
ATOM 761 N N . ASP A 1 101 ? 1.590 6.214 5.288 1.00 90.31 101 ASP A N 1
ATOM 762 C CA . ASP A 1 101 ? 1.101 5.063 6.055 1.00 90.31 101 ASP A CA 1
ATOM 763 C C . ASP A 1 101 ? 1.008 5.293 7.575 1.00 90.31 101 ASP A C 1
ATOM 765 O O . ASP A 1 101 ? 0.395 4.487 8.271 1.00 90.31 101 ASP A O 1
ATOM 769 N N . ARG A 1 102 ? 1.527 6.413 8.102 1.00 88.19 102 ARG A N 1
ATOM 770 C CA . ARG A 1 102 ? 1.551 6.699 9.552 1.00 88.19 102 ARG A CA 1
ATOM 771 C C . ARG A 1 102 ? 0.173 6.585 10.209 1.00 88.19 102 ARG A C 1
ATOM 773 O O . ARG A 1 102 ? 0.026 5.874 11.196 1.00 88.19 102 ARG A O 1
ATOM 780 N N . GLY A 1 103 ? -0.835 7.273 9.668 1.00 87.75 103 GLY A N 1
ATOM 781 C CA . GLY A 1 103 ? -2.198 7.234 10.216 1.00 87.75 103 GLY A CA 1
ATOM 782 C C . GLY A 1 103 ? -2.849 5.857 10.074 1.00 87.75 103 GLY A C 1
ATOM 783 O O . GLY A 1 103 ? -3.482 5.373 11.006 1.00 87.75 103 GLY A O 1
ATOM 784 N N . ALA A 1 104 ? -2.624 5.191 8.938 1.00 89.25 104 ALA A N 1
ATOM 785 C CA . ALA A 1 104 ? -3.122 3.842 8.688 1.00 89.25 104 ALA A CA 1
ATOM 786 C C . ALA A 1 104 ? -2.556 2.830 9.697 1.00 89.25 104 ALA A C 1
ATOM 788 O O . ALA A 1 104 ? -3.307 2.023 10.239 1.00 89.25 104 ALA A O 1
ATOM 789 N N . LYS A 1 105 ? -1.255 2.919 10.000 1.00 88.19 105 LYS A N 1
ATOM 790 C CA . LYS A 1 105 ? -0.593 2.077 11.003 1.00 88.19 105 LYS A CA 1
ATOM 791 C C . LYS A 1 105 ? -1.165 2.301 12.399 1.00 88.19 105 LYS A C 1
ATOM 793 O O . LYS A 1 105 ? -1.499 1.326 13.056 1.00 88.19 105 LYS A O 1
ATOM 798 N N . VAL A 1 106 ? -1.351 3.556 12.815 1.00 89.06 106 VAL A N 1
ATOM 799 C CA . VAL A 1 106 ? -1.938 3.875 14.131 1.00 89.06 106 VAL A CA 1
ATOM 800 C C . VAL A 1 106 ? -3.356 3.318 14.264 1.00 89.06 106 VAL A C 1
ATOM 802 O O . VAL A 1 106 ? -3.681 2.743 15.292 1.00 89.06 106 VAL A O 1
ATOM 805 N N . VAL A 1 107 ? -4.191 3.432 13.229 1.00 88.62 107 VAL A N 1
ATOM 806 C CA . VAL A 1 107 ? -5.558 2.877 13.256 1.00 88.62 107 VAL A CA 1
ATOM 807 C C . VAL A 1 107 ? -5.553 1.346 13.249 1.00 88.62 107 VAL A C 1
ATOM 809 O O . VAL A 1 107 ? -6.409 0.728 13.874 1.00 88.62 107 VAL A O 1
ATOM 812 N N . ALA A 1 108 ? -4.609 0.722 12.542 1.00 87.56 108 ALA A N 1
ATOM 813 C CA . ALA A 1 108 ? -4.528 -0.731 12.438 1.00 87.56 108 ALA A CA 1
ATOM 814 C C . ALA A 1 108 ? -3.974 -1.404 13.703 1.00 87.56 108 ALA A C 1
ATOM 816 O O . ALA A 1 108 ? -4.307 -2.561 13.958 1.00 87.56 108 ALA A O 1
ATOM 817 N N . THR A 1 109 ? -3.118 -0.717 14.464 1.00 84.06 109 THR A N 1
ATOM 818 C CA . THR A 1 109 ? -2.449 -1.295 15.638 1.00 84.06 109 THR A CA 1
ATOM 819 C C . THR A 1 109 ? -2.856 -0.703 16.987 1.00 84.06 109 THR A C 1
ATOM 821 O O . THR A 1 109 ? -2.380 -1.181 18.027 1.00 84.06 109 THR A O 1
ATOM 824 N N . GLY A 1 110 ? -3.690 0.339 16.955 1.00 68.62 110 GLY A N 1
ATOM 825 C CA . GLY A 1 110 ? -4.215 1.038 18.123 1.00 68.62 110 GLY A CA 1
ATOM 826 C C . GLY A 1 110 ? -5.100 0.189 19.026 1.00 68.62 110 GLY A C 1
ATOM 827 O O . GLY A 1 110 ? -5.771 -0.733 18.515 1.00 68.62 110 GLY A O 1
#